Protein AF-A0A7X4BE41-F1 (afdb_monomer)

Radius of gyration: 25.2 Å; Cα contacts (8 Å, |Δi|>4): 105; chains: 1; bounding box: 53×43×64 Å

Mean predicted aligned error: 10.7 Å

Secondary structure (DSSP, 8-state):
-------------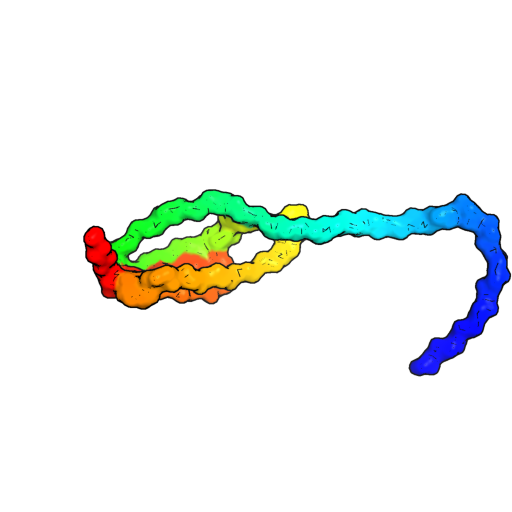-------PPPPPPPEE-PPPPP---TT-EEEEEGGGTEE-TT-PPP------S-TTTEEEEEETTEEEEEE-SPPP-

Foldseek 3Di:
DDDDDDDDDDPDPDPPPDPCPDPFDDKDFADDDDDDDDAFDKDKDQQPVGIDGPVRDQDDDDDDDPCCQQKDWDDDRRMIMIHGHDDDDD

Structure (mmCIF, N/CA/C/O backbone):
data_AF-A0A7X4BE41-F1
#
_entry.id   AF-A0A7X4BE41-F1
#
loop_
_atom_site.group_PDB
_atom_site.id
_atom_site.type_symbol
_atom_site.label_atom_id
_atom_site.label_alt_id
_atom_site.label_comp_id
_atom_site.label_asym_id
_atom_site.label_entity_id
_atom_site.label_seq_id
_atom_site.pdbx_PDB_ins_code
_atom_site.Cartn_x
_atom_site.Cartn_y
_atom_site.Cartn_z
_atom_site.occupancy
_atom_site.B_iso_or_equiv
_atom_site.auth_seq_id
_atom_site.auth_comp_id
_atom_site.auth_asym_id
_atom_site.auth_atom_id
_atom_site.pdbx_PDB_model_num
ATOM 1 N N . MET A 1 1 ? 8.986 -31.929 -33.478 1.00 55.19 1 MET A N 1
ATOM 2 C CA . MET A 1 1 ? 10.335 -32.538 -33.445 1.00 55.19 1 MET A CA 1
ATOM 3 C C . MET A 1 1 ? 10.990 -32.331 -34.803 1.00 55.19 1 MET A C 1
ATOM 5 O O . MET A 1 1 ? 10.615 -33.015 -35.743 1.00 55.19 1 MET A O 1
ATOM 9 N N . ILE A 1 2 ? 11.907 -31.370 -34.941 1.00 53.41 2 ILE A N 1
ATOM 10 C CA . ILE A 1 2 ? 12.697 -31.192 -36.169 1.00 53.41 2 ILE A CA 1
ATOM 11 C C . ILE A 1 2 ? 14.167 -31.177 -35.767 1.00 53.41 2 ILE A C 1
ATOM 13 O O . ILE A 1 2 ? 14.623 -30.299 -35.042 1.00 53.41 2 ILE A O 1
ATOM 17 N N . ARG A 1 3 ? 14.874 -32.211 -36.220 1.00 57.22 3 ARG A N 1
ATOM 18 C CA . ARG A 1 3 ? 16.328 -32.332 -36.194 1.00 57.22 3 ARG A CA 1
ATOM 19 C C . ARG A 1 3 ? 16.886 -31.578 -37.400 1.00 57.22 3 ARG A C 1
ATOM 21 O O . ARG A 1 3 ? 16.465 -31.855 -38.521 1.00 57.22 3 ARG A O 1
ATOM 28 N N . ARG A 1 4 ? 17.859 -30.690 -37.195 1.00 55.00 4 ARG A N 1
ATOM 29 C CA . ARG A 1 4 ? 18.785 -30.245 -38.247 1.00 55.00 4 ARG A CA 1
ATOM 30 C C . ARG A 1 4 ? 20.210 -30.306 -37.702 1.00 55.00 4 ARG A C 1
ATOM 32 O O . ARG A 1 4 ? 20.461 -29.873 -36.584 1.00 55.00 4 ARG A O 1
ATOM 39 N N . VAL A 1 5 ? 21.081 -30.950 -38.474 1.00 45.44 5 VAL A N 1
ATOM 40 C CA . VAL A 1 5 ? 22.488 -31.237 -38.168 1.00 45.44 5 VAL A CA 1
ATOM 41 C C . VAL A 1 5 ? 23.379 -30.090 -38.661 1.00 45.44 5 VAL A C 1
ATOM 43 O O . VAL A 1 5 ? 23.047 -29.397 -39.618 1.00 45.44 5 VAL A O 1
ATOM 46 N N . MET A 1 6 ? 24.481 -29.929 -37.931 1.00 45.62 6 MET A N 1
ATOM 47 C CA . MET A 1 6 ? 25.549 -28.926 -37.921 1.00 45.62 6 MET A CA 1
ATOM 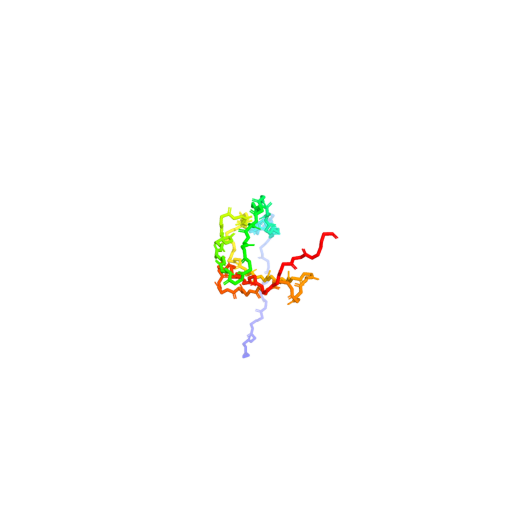48 C C . MET A 1 6 ? 26.189 -28.585 -39.280 1.00 45.62 6 MET A C 1
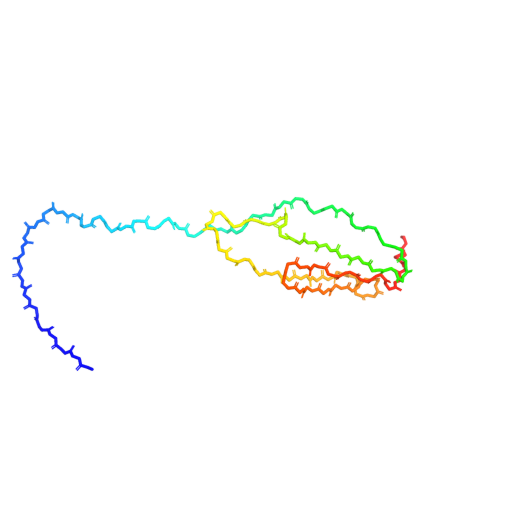ATOM 50 O O . MET A 1 6 ? 26.520 -29.484 -40.050 1.00 45.62 6 MET A O 1
ATOM 54 N N . LEU A 1 7 ? 26.482 -27.296 -39.501 1.00 39.03 7 LEU A N 1
ATOM 55 C CA . LEU A 1 7 ? 27.537 -26.842 -40.412 1.00 39.03 7 LEU A CA 1
ATOM 56 C C . LEU A 1 7 ? 28.580 -26.064 -39.597 1.00 39.03 7 LEU A C 1
ATOM 58 O O . LEU A 1 7 ? 28.238 -25.139 -38.862 1.00 39.03 7 LEU A O 1
ATOM 62 N N . LEU A 1 8 ? 29.835 -26.496 -39.703 1.00 44.09 8 LEU A N 1
ATOM 63 C CA . LEU A 1 8 ? 31.009 -25.940 -39.034 1.00 44.09 8 LEU A CA 1
ATOM 64 C C . LEU A 1 8 ? 31.716 -24.927 -39.953 1.00 44.09 8 LEU A C 1
ATOM 66 O O . LEU A 1 8 ? 31.865 -25.192 -41.143 1.00 44.09 8 LEU A O 1
ATOM 70 N N . ALA A 1 9 ? 32.234 -23.864 -39.324 1.00 41.78 9 ALA A N 1
ATOM 71 C CA . ALA A 1 9 ? 33.279 -22.923 -39.756 1.00 41.78 9 ALA A CA 1
ATOM 72 C C . ALA A 1 9 ? 32.868 -21.632 -40.497 1.00 41.78 9 ALA A C 1
ATOM 74 O O . ALA A 1 9 ? 32.826 -21.585 -41.721 1.00 41.78 9 ALA A O 1
ATOM 75 N N . VAL A 1 10 ? 32.790 -20.534 -39.733 1.00 45.06 10 VAL A N 1
ATOM 76 C CA . VAL A 1 10 ? 33.488 -19.276 -40.060 1.00 45.06 10 VAL A CA 1
ATOM 77 C C . VAL A 1 10 ? 34.121 -18.756 -38.765 1.00 45.06 10 VAL A C 1
ATOM 79 O O . VAL A 1 10 ? 33.420 -18.473 -37.799 1.00 45.06 10 VAL A O 1
ATOM 82 N N . LEU A 1 11 ? 35.452 -18.667 -38.720 1.00 49.78 11 LEU A N 1
ATOM 83 C CA . LEU A 1 11 ? 36.178 -17.985 -37.650 1.00 49.78 11 LEU A CA 1
ATOM 84 C C . LEU A 1 11 ? 36.072 -16.474 -37.904 1.00 49.78 11 LEU A C 1
ATOM 86 O O . LEU A 1 11 ? 36.917 -15.893 -38.579 1.00 49.78 11 LEU A O 1
ATOM 90 N N . LEU A 1 12 ? 35.013 -15.851 -37.396 1.00 49.12 12 LEU A N 1
ATOM 91 C CA . LEU A 1 12 ? 34.949 -14.408 -37.195 1.00 49.12 12 LEU A CA 1
ATOM 92 C C . LEU A 1 12 ? 35.170 -14.167 -35.703 1.00 49.12 12 LEU A C 1
ATOM 94 O O . LEU A 1 12 ? 34.348 -14.545 -34.874 1.00 49.12 12 LEU A O 1
ATOM 98 N N . LEU A 1 13 ? 36.302 -13.548 -35.365 1.00 56.19 13 LEU A N 1
ATOM 99 C CA . LEU A 1 13 ? 36.479 -12.823 -34.108 1.00 56.19 13 LEU A CA 1
ATOM 100 C C . LEU A 1 13 ? 35.509 -11.635 -34.113 1.00 56.19 13 LEU A C 1
ATOM 102 O O . LEU A 1 13 ? 35.879 -10.499 -34.383 1.00 56.19 13 LEU A O 1
ATOM 106 N N . GLY A 1 14 ? 34.246 -11.933 -33.867 1.00 54.12 14 GLY A N 1
ATOM 107 C CA . GLY A 1 14 ? 33.229 -10.996 -33.453 1.00 54.12 14 GLY A CA 1
ATOM 108 C C . GLY A 1 14 ? 32.482 -11.732 -32.367 1.00 54.12 14 GLY A C 1
ATOM 109 O O . GLY A 1 14 ? 31.722 -12.646 -32.666 1.00 54.12 14 GLY A O 1
ATOM 110 N N . CYS A 1 15 ? 32.763 -11.403 -31.106 1.00 51.47 15 CYS A N 1
ATOM 111 C CA . CYS A 1 15 ? 31.804 -11.683 -30.051 1.00 51.47 15 CYS A CA 1
ATOM 112 C C . CYS A 1 15 ? 30.518 -11.024 -30.547 1.00 51.47 15 CYS A C 1
ATOM 114 O O . CYS A 1 15 ? 30.504 -9.810 -30.745 1.00 51.47 15 CYS A O 1
ATOM 116 N N . GLU A 1 16 ? 29.522 -11.816 -30.925 1.00 54.66 16 GLU A N 1
ATOM 117 C CA . GLU A 1 16 ? 28.213 -11.282 -31.260 1.00 54.66 16 GLU A CA 1
ATOM 118 C C . GLU A 1 16 ? 27.796 -10.4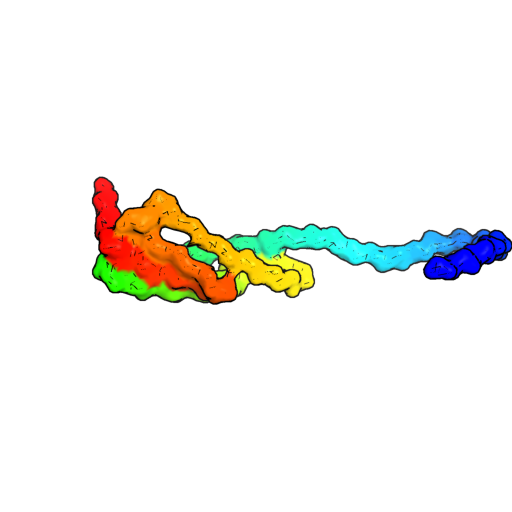94 -30.019 1.00 54.66 16 GLU A C 1
ATOM 120 O O . GLU A 1 16 ? 27.675 -11.076 -28.940 1.00 54.66 16 GLU A O 1
ATOM 125 N N . ASP A 1 17 ? 27.737 -9.166 -30.143 1.00 58.12 17 ASP A N 1
ATOM 126 C CA . ASP A 1 17 ? 27.356 -8.257 -29.068 1.00 58.12 17 ASP A CA 1
ATOM 127 C C . ASP A 1 17 ? 25.894 -8.576 -28.752 1.00 58.12 17 ASP A C 1
ATOM 129 O O . ASP A 1 17 ? 24.958 -8.065 -29.370 1.00 58.12 17 ASP A O 1
ATOM 133 N N . ALA A 1 18 ? 25.698 -9.577 -27.892 1.00 65.44 18 ALA A N 1
ATOM 134 C CA . ALA A 1 18 ? 24.391 -9.952 -27.409 1.00 65.44 18 ALA A CA 1
ATOM 135 C C . ALA A 1 18 ? 23.824 -8.691 -26.754 1.00 65.44 18 ALA A C 1
ATOM 137 O O . ALA A 1 18 ? 24.523 -8.109 -25.921 1.00 65.44 18 ALA A O 1
ATOM 138 N N . PRO A 1 19 ? 22.606 -8.241 -27.111 1.00 65.06 19 PRO A N 1
ATOM 139 C CA . PRO A 1 19 ? 22.039 -7.049 -26.506 1.00 65.06 19 PRO A CA 1
ATOM 140 C C . PRO A 1 19 ? 22.028 -7.260 -24.994 1.00 65.06 19 PRO A C 1
ATOM 142 O O . PRO A 1 19 ? 21.308 -8.121 -24.483 1.00 65.06 19 PRO A O 1
ATOM 145 N N . THR A 1 20 ? 22.873 -6.519 -24.277 1.00 74.56 20 THR A N 1
ATOM 146 C CA . THR A 1 20 ? 22.922 -6.581 -22.821 1.00 74.56 20 THR A CA 1
ATOM 147 C C . THR A 1 20 ? 21.688 -5.856 -22.318 1.00 74.56 20 THR A C 1
ATOM 149 O O . THR A 1 20 ? 21.718 -4.650 -22.070 1.00 74.56 20 THR A O 1
ATOM 152 N N . VAL A 1 21 ? 20.566 -6.570 -22.238 1.00 76.31 21 VAL A N 1
ATOM 153 C CA . VAL A 1 21 ? 19.393 -6.051 -21.543 1.00 76.31 21 VAL A CA 1
ATOM 154 C C . VAL A 1 21 ? 19.854 -5.752 -20.114 1.00 76.31 21 VAL A C 1
ATOM 156 O O . VAL A 1 21 ? 20.446 -6.636 -19.483 1.00 76.31 21 VAL A O 1
ATOM 159 N N . PRO A 1 22 ? 19.688 -4.511 -19.623 1.00 83.50 22 PRO A N 1
ATOM 160 C CA . PRO A 1 22 ? 20.089 -4.179 -18.267 1.00 83.50 22 PRO A CA 1
ATOM 161 C C . PRO A 1 22 ? 19.384 -5.116 -17.273 1.00 83.50 22 PRO A C 1
ATOM 163 O O . PRO A 1 22 ? 18.265 -5.562 -17.537 1.00 83.50 22 PRO A O 1
ATOM 166 N N . PRO A 1 23 ? 20.028 -5.457 -16.143 1.00 91.25 23 PRO A N 1
ATOM 167 C CA . PRO A 1 23 ? 19.387 -6.285 -15.130 1.00 91.25 23 PRO A CA 1
ATOM 168 C C . PRO A 1 23 ? 18.131 -5.582 -14.605 1.00 91.25 23 PRO A C 1
ATOM 170 O O . PRO A 1 23 ? 18.172 -4.379 -14.349 1.00 91.25 23 PRO A O 1
ATOM 173 N N . ASN A 1 24 ? 17.051 -6.345 -14.413 1.00 92.62 24 ASN A N 1
ATO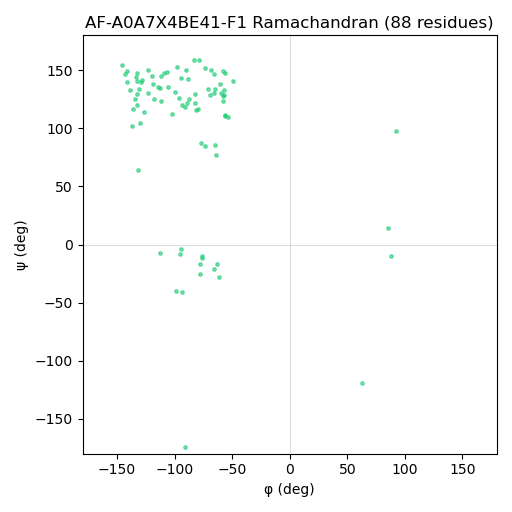M 174 C CA . ASN A 1 24 ? 15.803 -5.821 -13.864 1.00 92.62 24 ASN A CA 1
ATOM 175 C C . ASN A 1 24 ? 16.037 -5.182 -12.492 1.00 92.62 24 ASN A C 1
ATOM 177 O O . ASN A 1 24 ? 16.692 -5.778 -11.626 1.00 92.62 24 ASN A O 1
ATOM 181 N N . ARG A 1 25 ? 15.501 -3.984 -12.282 1.00 95.69 25 ARG A N 1
ATOM 182 C CA . ARG A 1 25 ? 15.631 -3.239 -11.032 1.00 95.69 25 ARG A CA 1
ATOM 183 C C . ARG A 1 25 ? 14.380 -3.445 -10.191 1.00 95.69 25 ARG A C 1
ATOM 185 O O . ARG A 1 25 ? 13.304 -3.751 -10.682 1.00 95.69 25 ARG A O 1
ATOM 192 N N . ALA A 1 26 ? 14.544 -3.331 -8.878 1.00 95.69 26 ALA A N 1
ATOM 193 C CA . ALA A 1 26 ? 13.405 -3.392 -7.977 1.00 95.69 26 ALA A CA 1
ATOM 194 C C . ALA A 1 26 ? 12.588 -2.088 -8.056 1.00 95.69 26 ALA A C 1
ATOM 196 O O . ALA A 1 26 ? 13.178 -1.016 -8.257 1.00 95.69 26 ALA A O 1
ATOM 197 N N . PRO A 1 27 ? 11.273 -2.147 -7.788 1.00 97.56 27 PRO A N 1
ATOM 198 C CA . PRO A 1 27 ? 10.467 -0.957 -7.583 1.00 97.56 27 PRO A CA 1
ATOM 199 C C . PRO A 1 27 ? 11.006 -0.107 -6.433 1.00 97.56 27 PRO A C 1
ATOM 201 O O . PRO A 1 27 ? 11.545 -0.612 -5.444 1.00 97.56 27 PRO A O 1
ATOM 204 N N . THR A 1 28 ? 10.800 1.199 -6.535 1.00 97.50 28 THR A N 1
ATOM 205 C CA . THR A 1 28 ? 11.130 2.166 -5.487 1.00 97.50 28 THR A CA 1
ATOM 206 C C . THR A 1 28 ? 9.859 2.720 -4.856 1.00 97.50 28 THR A C 1
ATOM 208 O O . THR A 1 28 ? 8.832 2.838 -5.523 1.00 97.50 28 THR A O 1
ATOM 211 N N . ALA A 1 29 ? 9.927 3.044 -3.563 1.00 97.19 29 ALA A N 1
ATOM 212 C CA . ALA A 1 29 ? 8.822 3.617 -2.802 1.00 97.19 29 ALA A CA 1
ATOM 213 C C . ALA A 1 29 ? 9.163 5.045 -2.357 1.00 97.19 29 ALA A C 1
ATOM 215 O O . ALA A 1 29 ? 10.262 5.311 -1.868 1.00 97.19 29 ALA A O 1
ATOM 216 N N . GLY A 1 30 ? 8.206 5.951 -2.518 1.00 95.88 30 GLY A N 1
ATOM 217 C CA . GLY A 1 30 ? 8.204 7.293 -1.958 1.00 95.88 30 GLY A CA 1
ATOM 218 C C . GLY A 1 30 ? 7.526 7.343 -0.589 1.00 95.88 30 GLY A C 1
ATOM 219 O O . GLY A 1 30 ? 7.129 6.331 -0.011 1.00 95.88 30 GLY A O 1
ATOM 220 N N . GLN A 1 31 ? 7.382 8.555 -0.057 1.00 96.81 31 GLN A N 1
ATOM 221 C CA . GLN A 1 31 ? 6.742 8.769 1.235 1.00 96.81 31 GLN A CA 1
ATOM 222 C C . GLN A 1 31 ? 5.217 8.783 1.086 1.00 96.81 31 GLN A C 1
ATOM 224 O O . GLN A 1 31 ? 4.668 9.637 0.393 1.00 96.81 31 GLN A O 1
ATOM 229 N N . ILE A 1 32 ? 4.536 7.881 1.790 1.00 95.69 32 ILE A N 1
ATOM 230 C CA . ILE A 1 32 ? 3.075 7.878 1.893 1.00 95.69 32 ILE A CA 1
ATOM 231 C C . ILE A 1 32 ? 2.667 8.785 3.069 1.00 95.69 32 ILE A C 1
ATOM 233 O O . ILE A 1 32 ? 3.167 8.587 4.181 1.00 95.69 32 ILE A O 1
ATOM 237 N N . PRO A 1 33 ? 1.794 9.790 2.870 1.00 92.88 33 PRO A N 1
ATOM 238 C CA . PRO A 1 33 ? 1.357 10.672 3.946 1.00 92.88 33 PRO A CA 1
ATOM 239 C C . PRO A 1 33 ? 0.489 9.929 4.965 1.00 92.88 33 PRO A C 1
ATOM 241 O O . PRO A 1 33 ? -0.255 9.007 4.621 1.00 92.88 33 PRO A O 1
ATOM 244 N N . VAL A 1 34 ? 0.547 10.376 6.222 1.00 93.69 34 VAL A N 1
ATOM 245 C CA . VAL A 1 34 ? -0.310 9.854 7.293 1.00 93.69 34 VAL A CA 1
ATOM 246 C C . VAL A 1 34 ? -1.774 10.083 6.933 1.00 93.69 34 VAL A C 1
ATOM 248 O O . VAL A 1 34 ? -2.166 11.191 6.572 1.00 93.69 34 VAL A O 1
ATOM 251 N N . GLN A 1 35 ? -2.569 9.023 7.047 1.00 92.50 35 GLN A N 1
ATOM 252 C CA . GLN A 1 35 ? -4.014 9.079 6.882 1.00 92.50 35 GLN A CA 1
ATOM 253 C C . GLN A 1 35 ? -4.658 9.202 8.261 1.00 92.50 35 GLN A C 1
ATOM 255 O O . GLN A 1 35 ? -4.404 8.376 9.139 1.00 92.50 35 GLN A O 1
ATOM 260 N N . THR A 1 36 ? -5.500 10.215 8.438 1.00 92.44 36 THR A N 1
ATOM 261 C CA . THR A 1 36 ? -6.305 10.395 9.648 1.00 92.44 36 THR A CA 1
ATOM 262 C C . THR A 1 36 ? -7.761 10.183 9.276 1.00 92.44 36 THR A C 1
ATOM 264 O O . THR A 1 36 ? -8.270 10.859 8.388 1.00 92.44 36 THR A O 1
ATOM 267 N N . LEU A 1 37 ? -8.412 9.242 9.953 1.00 93.75 37 LEU A N 1
ATOM 268 C CA . LEU A 1 37 ? -9.827 8.930 9.786 1.00 93.75 37 LEU A CA 1
ATOM 269 C C . LEU A 1 37 ? -10.493 8.937 11.157 1.00 93.75 37 LEU A C 1
ATOM 271 O O . LEU A 1 37 ? -9.914 8.457 12.136 1.00 93.75 37 LEU A O 1
ATOM 275 N N . HIS A 1 38 ? -11.714 9.448 11.229 1.00 94.19 38 HIS A N 1
ATOM 276 C CA . HIS A 1 38 ? -12.568 9.276 12.393 1.00 94.19 38 HIS A CA 1
ATOM 277 C C . HIS A 1 38 ? -13.297 7.932 12.341 1.00 94.19 38 HIS A C 1
ATOM 279 O O . HIS A 1 38 ? -13.457 7.313 11.290 1.00 94.19 38 HIS A O 1
ATOM 285 N N . VAL A 1 39 ? -13.756 7.461 13.500 1.00 94.56 39 VAL A N 1
ATOM 286 C CA . VAL A 1 39 ? -14.496 6.198 13.602 1.00 94.56 39 VAL A CA 1
ATOM 287 C C . VAL A 1 39 ? -15.728 6.225 12.701 1.00 94.56 39 VAL A C 1
ATOM 289 O O . VAL A 1 39 ? -16.535 7.149 12.769 1.00 94.56 39 VAL A O 1
ATOM 292 N N . GLY A 1 40 ? -15.880 5.189 11.876 1.00 94.38 40 GLY A N 1
ATOM 293 C CA . GLY A 1 40 ? -16.955 5.071 10.894 1.00 94.38 40 GLY A CA 1
ATOM 294 C C . GLY A 1 40 ? -16.642 5.699 9.534 1.00 94.38 40 GLY A C 1
ATOM 295 O O . GLY A 1 40 ? -17.384 5.453 8.582 1.00 94.38 40 GLY A O 1
ATOM 296 N N . GLU A 1 41 ? -15.552 6.460 9.402 1.00 96.38 41 GLU A N 1
ATOM 297 C CA . GLU A 1 41 ? -15.125 7.020 8.120 1.00 96.38 41 GLU A CA 1
ATOM 298 C C . GLU A 1 41 ? -14.398 5.991 7.247 1.00 96.38 41 GLU A C 1
ATOM 300 O O . GLU A 1 41 ? -13.844 4.982 7.707 1.00 96.38 41 GLU A O 1
ATOM 305 N N . ARG A 1 42 ? -14.393 6.286 5.945 1.00 96.31 42 ARG A N 1
ATOM 306 C CA . ARG A 1 42 ? -13.614 5.572 4.938 1.00 96.31 42 ARG A CA 1
ATOM 307 C C . ARG A 1 42 ? -12.648 6.531 4.266 1.00 96.31 42 ARG A C 1
ATOM 309 O O . ARG A 1 42 ? -12.987 7.690 4.045 1.00 96.31 42 ARG A O 1
ATOM 316 N N . GLY A 1 43 ? -11.474 6.022 3.928 1.00 95.81 43 GLY A N 1
ATOM 317 C CA . GLY A 1 43 ? -10.462 6.731 3.157 1.00 95.81 43 GLY A CA 1
ATOM 318 C C . GLY A 1 43 ? -10.101 5.941 1.909 1.00 95.81 43 GLY A C 1
ATOM 319 O O . GLY A 1 43 ? -10.144 4.714 1.926 1.00 95.81 43 GLY A O 1
ATOM 320 N N . SER A 1 44 ? -9.720 6.649 0.853 1.00 97.00 44 SER A N 1
ATOM 321 C CA . SER A 1 44 ? -9.207 6.055 -0.378 1.00 97.00 44 SER A CA 1
ATOM 322 C C . SER A 1 44 ? -7.914 6.767 -0.756 1.00 97.00 44 SER A C 1
ATOM 324 O O . SER A 1 44 ? -7.838 7.997 -0.681 1.00 97.00 44 SER A O 1
ATOM 326 N N . LEU A 1 45 ? -6.889 5.997 -1.111 1.00 97.00 45 LEU A N 1
ATOM 327 C CA . LEU A 1 45 ? -5.576 6.503 -1.486 1.00 97.00 45 LEU A CA 1
ATOM 328 C C . LEU A 1 45 ? -5.085 5.803 -2.752 1.00 97.00 45 LEU A C 1
ATOM 330 O O . LEU A 1 45 ? -4.977 4.580 -2.788 1.00 97.00 45 LEU A O 1
ATOM 334 N N . ASP A 1 46 ? -4.731 6.583 -3.771 1.00 97.00 46 ASP A N 1
ATOM 335 C CA . ASP A 1 46 ? -4.074 6.062 -4.969 1.00 97.00 46 ASP A CA 1
ATOM 336 C C . ASP A 1 46 ? -2.577 5.838 -4.705 1.00 97.00 46 ASP A C 1
ATOM 338 O O . ASP A 1 46 ? -1.828 6.778 -4.434 1.00 97.00 46 ASP A O 1
ATOM 342 N N . LEU A 1 47 ? -2.141 4.579 -4.775 1.00 97.38 47 LEU A N 1
ATOM 343 C CA . LEU A 1 47 ? -0.763 4.157 -4.541 1.00 97.38 47 LEU A CA 1
ATOM 344 C C . LEU A 1 47 ? 0.161 4.431 -5.734 1.00 97.38 47 LEU A C 1
ATOM 346 O O . LEU A 1 47 ? 1.380 4.437 -5.561 1.00 97.38 47 LEU A O 1
ATOM 350 N N . SER A 1 48 ? -0.377 4.675 -6.932 1.00 95.75 48 SER A N 1
ATOM 351 C CA . SER A 1 48 ? 0.426 4.841 -8.152 1.00 95.75 48 SER A CA 1
ATOM 352 C C . SER A 1 48 ? 1.389 6.031 -8.079 1.00 95.75 48 SER A C 1
ATOM 354 O O . SER A 1 48 ? 2.470 5.987 -8.659 1.00 95.75 48 SER A O 1
ATOM 356 N N . GLY A 1 49 ? 1.050 7.061 -7.297 1.00 94.81 49 GLY A N 1
ATOM 357 C CA . GLY A 1 49 ? 1.913 8.221 -7.064 1.00 94.81 49 GLY A CA 1
ATOM 358 C C . GLY A 1 49 ? 3.071 7.978 -6.090 1.00 94.81 49 GLY A C 1
ATOM 359 O O . GLY A 1 49 ? 3.946 8.833 -5.965 1.00 94.81 49 GLY A O 1
ATOM 360 N N . PHE A 1 50 ? 3.089 6.840 -5.390 1.00 97.50 50 PHE A N 1
ATOM 361 C CA . PHE A 1 50 ? 4.059 6.551 -4.329 1.00 97.50 50 PHE A CA 1
ATOM 362 C C . PHE A 1 50 ? 5.028 5.428 -4.671 1.00 97.50 50 PHE A C 1
ATOM 364 O O . PHE A 1 50 ? 5.966 5.202 -3.913 1.00 97.50 50 PHE A O 1
ATOM 371 N N . PHE A 1 51 ? 4.831 4.722 -5.780 1.00 97.62 51 PHE A N 1
ATOM 372 C CA . PHE A 1 51 ? 5.719 3.646 -6.197 1.00 97.62 51 PHE A CA 1
ATOM 373 C C . PHE A 1 51 ? 6.068 3.805 -7.668 1.00 97.62 51 PHE A C 1
ATOM 375 O O . PHE A 1 51 ? 5.211 4.154 -8.474 1.00 97.62 51 PHE A O 1
ATOM 382 N N . ALA A 1 52 ? 7.320 3.531 -8.015 1.00 97.06 52 ALA A N 1
ATOM 383 C CA . ALA A 1 52 ? 7.793 3.606 -9.388 1.00 97.06 52 ALA A CA 1
ATOM 384 C C . ALA A 1 52 ? 8.705 2.426 -9.698 1.00 97.06 52 ALA A C 1
ATOM 386 O O . ALA A 1 52 ? 9.625 2.134 -8.927 1.00 97.06 52 ALA A O 1
ATOM 387 N N . ASP A 1 53 ? 8.465 1.792 -10.841 1.00 97.19 53 ASP A N 1
ATOM 388 C CA . ASP A 1 53 ? 9.385 0.824 -11.415 1.00 97.19 53 ASP A CA 1
ATOM 389 C C . ASP A 1 53 ? 10.320 1.524 -12.419 1.00 97.19 53 ASP A C 1
ATOM 391 O O . ASP A 1 53 ? 9.834 2.137 -13.375 1.00 97.19 53 ASP A O 1
ATOM 395 N N . PRO A 1 54 ? 11.650 1.495 -12.217 1.00 96.25 54 PRO A N 1
ATOM 396 C CA . PRO A 1 54 ? 12.590 2.160 -13.116 1.00 96.25 54 PRO A CA 1
ATOM 397 C C . PRO A 1 54 ? 12.647 1.579 -14.534 1.00 96.25 54 PRO A C 1
ATOM 399 O O . PRO A 1 54 ? 13.153 2.259 -15.432 1.00 96.25 54 PRO A O 1
ATOM 402 N N . ASP A 1 55 ? 12.213 0.334 -14.719 1.00 96.12 55 ASP A N 1
ATOM 403 C CA . ASP A 1 55 ? 12.189 -0.380 -15.997 1.00 96.12 55 ASP A CA 1
ATOM 404 C C . ASP A 1 55 ? 10.813 -0.281 -16.685 1.00 96.12 55 ASP A C 1
ATOM 406 O O . ASP A 1 55 ? 10.683 -0.588 -17.870 1.00 96.12 55 ASP A O 1
ATOM 410 N N . GLY A 1 56 ? 9.817 0.274 -15.985 1.00 94.06 56 GLY A N 1
ATOM 411 C CA . GLY A 1 56 ? 8.464 0.495 -16.494 1.00 94.06 56 GLY A CA 1
ATOM 412 C C . GLY A 1 56 ? 7.551 -0.719 -16.338 1.00 94.06 56 GLY A C 1
ATOM 413 O O . GLY A 1 56 ? 6.482 -0.754 -16.953 1.00 94.06 56 GLY A O 1
ATOM 414 N N . ASP A 1 57 ? 7.954 -1.696 -15.522 1.00 96.12 57 ASP A N 1
ATOM 415 C CA . ASP A 1 57 ? 7.145 -2.874 -15.243 1.00 96.12 57 ASP A CA 1
ATOM 416 C C . ASP A 1 57 ? 5.867 -2.509 -14.474 1.00 96.12 57 ASP A C 1
ATOM 418 O O . ASP A 1 57 ? 5.819 -1.596 -13.642 1.00 96.12 57 ASP A O 1
ATOM 422 N N . ALA A 1 58 ? 4.792 -3.250 -14.749 1.00 95.62 58 ALA A N 1
ATOM 423 C CA . ALA A 1 58 ? 3.526 -3.058 -14.059 1.00 95.62 58 ALA A CA 1
ATOM 424 C C . ALA A 1 58 ? 3.635 -3.497 -12.591 1.00 95.62 58 ALA A C 1
ATOM 426 O O . ALA A 1 58 ? 4.021 -4.626 -12.284 1.00 95.62 58 ALA A O 1
ATOM 427 N N . LEU A 1 59 ? 3.222 -2.619 -11.677 1.00 97.12 59 LEU A N 1
ATOM 428 C CA . LEU A 1 59 ? 3.253 -2.884 -10.243 1.00 97.12 59 LEU A CA 1
ATOM 429 C C . LEU A 1 59 ? 1.973 -3.574 -9.758 1.00 97.12 59 LEU A C 1
ATOM 431 O O . LEU A 1 59 ? 0.865 -3.258 -10.189 1.00 97.12 59 LEU A O 1
ATOM 435 N N . THR A 1 60 ? 2.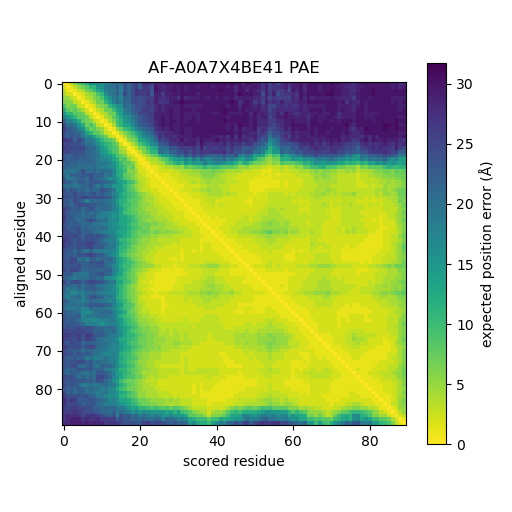134 -4.500 -8.813 1.00 97.38 60 THR A N 1
ATOM 436 C CA . THR A 1 60 ? 1.033 -5.121 -8.064 1.00 97.38 60 THR A CA 1
ATOM 437 C C . THR A 1 60 ? 1.112 -4.687 -6.607 1.00 97.38 60 THR A C 1
ATOM 439 O O . THR A 1 60 ? 2.185 -4.721 -6.007 1.00 97.38 60 THR A O 1
ATOM 442 N N . TYR A 1 61 ? -0.027 -4.310 -6.029 1.00 97.00 61 TYR A N 1
ATOM 443 C CA . TYR A 1 61 ? -0.104 -3.754 -4.682 1.00 97.00 61 TYR A CA 1
ATOM 444 C C . TYR A 1 61 ? -0.808 -4.711 -3.718 1.00 97.00 61 TYR A C 1
ATOM 446 O O . TYR A 1 61 ? -1.768 -5.394 -4.074 1.00 97.00 61 TYR A O 1
ATOM 454 N N . ALA A 1 62 ? -0.346 -4.725 -2.471 1.00 96.81 62 ALA A N 1
ATOM 455 C CA . ALA A 1 62 ? -0.985 -5.416 -1.361 1.00 96.81 62 ALA A CA 1
ATOM 456 C C . ALA A 1 62 ? -0.817 -4.579 -0.090 1.00 96.81 62 ALA A C 1
ATOM 458 O O . ALA A 1 62 ? 0.203 -3.914 0.089 1.00 96.81 62 ALA A O 1
ATOM 459 N N . ALA A 1 63 ? -1.808 -4.626 0.797 1.00 96.00 63 ALA A N 1
ATOM 460 C CA . ALA A 1 63 ? -1.767 -3.930 2.074 1.00 96.00 63 ALA A CA 1
ATOM 461 C C . ALA A 1 63 ? -2.223 -4.855 3.199 1.00 96.00 63 ALA A C 1
ATOM 463 O O . ALA A 1 63 ? -3.129 -5.671 3.031 1.00 96.00 63 ALA A O 1
ATOM 464 N N . VAL A 1 64 ? -1.597 -4.695 4.360 1.00 95.31 64 VAL A N 1
ATOM 465 C CA . VAL A 1 64 ? -1.968 -5.370 5.602 1.00 95.31 64 VAL A CA 1
ATOM 466 C C . VAL A 1 64 ? -2.019 -4.343 6.722 1.00 95.31 64 VAL A C 1
ATOM 468 O O . VAL A 1 64 ? -1.270 -3.370 6.728 1.00 95.31 64 VAL A O 1
ATOM 471 N N . THR A 1 65 ? -2.913 -4.564 7.677 1.00 94.75 65 THR A N 1
ATOM 472 C CA . THR A 1 65 ? -3.031 -3.742 8.882 1.00 94.75 65 THR A CA 1
ATOM 473 C C . THR A 1 65 ? -2.476 -4.505 10.075 1.00 94.75 65 THR A C 1
ATOM 475 O O . THR A 1 65 ? -2.787 -5.679 10.271 1.00 94.75 65 THR A O 1
ATOM 478 N N . GLY A 1 66 ? -1.678 -3.829 10.902 1.00 94.25 66 GLY A N 1
ATOM 479 C CA . GLY A 1 66 ? -1.251 -4.365 12.198 1.00 94.25 66 GLY A CA 1
ATOM 480 C C . GLY A 1 66 ? -2.348 -4.306 13.268 1.00 94.25 66 GLY A C 1
ATOM 481 O O . GLY A 1 66 ? -2.206 -4.907 14.328 1.00 94.25 66 GLY A O 1
ATOM 482 N N . GLN A 1 67 ? -3.445 -3.589 13.007 1.00 93.31 67 GLN A N 1
ATOM 483 C CA . GLN A 1 67 ? -4.526 -3.332 13.959 1.00 93.31 67 GLN A CA 1
ATOM 484 C C . GLN A 1 67 ? -5.895 -3.623 13.315 1.00 93.31 67 GLN A C 1
ATOM 486 O O . GLN A 1 67 ? -6.721 -2.719 13.178 1.00 93.31 67 GLN A O 1
ATOM 491 N N . PRO A 1 68 ? -6.186 -4.883 12.936 1.00 92.94 68 PRO A N 1
ATOM 492 C CA . PRO A 1 68 ? -7.401 -5.241 12.192 1.00 92.94 68 PRO A CA 1
ATOM 493 C C . PRO A 1 68 ? -8.710 -4.981 12.954 1.00 92.94 68 PRO A C 1
ATOM 495 O O . PRO A 1 68 ? -9.777 -4.952 12.351 1.00 92.94 68 PRO A O 1
ATOM 498 N N . ARG A 1 69 ? -8.647 -4.791 14.280 1.00 93.81 69 ARG A N 1
ATOM 499 C CA . ARG A 1 69 ? -9.806 -4.383 15.093 1.00 93.81 69 ARG A CA 1
ATOM 500 C C . ARG A 1 69 ? -10.113 -2.887 14.979 1.00 93.81 69 ARG A C 1
ATOM 502 O O . ARG A 1 69 ? -11.248 -2.503 15.226 1.00 93.81 69 ARG A O 1
ATOM 509 N N . LEU A 1 70 ? -9.117 -2.066 14.645 1.00 93.94 70 LEU A N 1
ATOM 510 C CA . LEU A 1 70 ? -9.236 -0.607 14.577 1.00 93.94 70 LEU A CA 1
ATOM 511 C C . LEU A 1 70 ? -9.453 -0.123 13.147 1.00 93.94 70 LEU A C 1
ATOM 513 O O . LEU A 1 70 ? -10.268 0.764 12.919 1.00 93.94 70 LEU A O 1
ATOM 517 N N . VAL A 1 71 ? -8.760 -0.723 12.181 1.00 95.94 71 VAL A N 1
ATOM 518 C CA . VAL A 1 71 ? -8.837 -0.342 10.769 1.00 95.94 71 VAL A CA 1
ATOM 519 C C . VAL A 1 71 ? -8.803 -1.581 9.891 1.00 95.94 71 VAL A C 1
ATOM 521 O O . VAL A 1 71 ? -8.039 -2.509 10.150 1.00 95.94 71 VAL A O 1
ATOM 524 N N . THR A 1 72 ? -9.609 -1.584 8.835 1.00 96.75 72 THR A N 1
ATOM 525 C CA . THR A 1 72 ? -9.513 -2.571 7.751 1.00 96.75 72 THR A CA 1
ATOM 526 C C . THR A 1 72 ? -8.914 -1.927 6.516 1.00 96.75 72 THR A C 1
ATOM 528 O O . THR A 1 72 ? -9.079 -0.727 6.293 1.00 96.75 72 THR A O 1
ATOM 531 N N . VAL A 1 73 ? -8.194 -2.735 5.741 1.00 97.62 73 VAL A N 1
ATOM 532 C CA . VAL A 1 73 ? -7.523 -2.309 4.514 1.00 97.62 73 VAL A CA 1
ATOM 533 C C . VAL A 1 73 ? -7.888 -3.264 3.387 1.00 97.62 73 VAL A C 1
ATOM 535 O O . VAL A 1 73 ? -7.970 -4.474 3.601 1.00 97.62 73 VAL A O 1
ATOM 538 N N . ALA A 1 74 ? -8.109 -2.725 2.197 1.00 97.62 74 ALA A N 1
ATOM 539 C CA . ALA A 1 74 ? -8.318 -3.492 0.978 1.00 97.62 74 ALA A CA 1
ATOM 540 C C . ALA A 1 74 ? -7.623 -2.792 -0.190 1.00 97.62 74 ALA A C 1
ATOM 542 O O . ALA A 1 74 ? -7.508 -1.572 -0.202 1.00 97.62 74 ALA A O 1
ATOM 543 N N . VAL A 1 75 ? -7.157 -3.563 -1.170 1.00 97.88 75 VAL A N 1
ATOM 544 C CA . VAL A 1 75 ? -6.494 -3.022 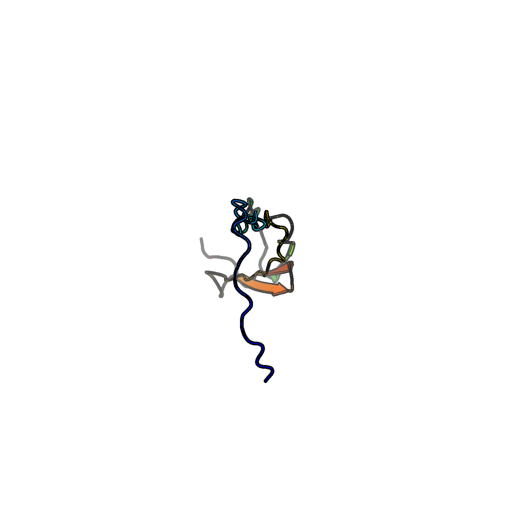-2.360 1.00 97.88 75 VAL A CA 1
ATOM 545 C C . VAL A 1 75 ? -7.234 -3.490 -3.604 1.00 97.88 75 VAL A C 1
ATOM 547 O O . VAL A 1 75 ? -7.510 -4.680 -3.750 1.00 97.88 75 VAL A O 1
ATOM 550 N N . SER A 1 76 ? -7.544 -2.552 -4.497 1.00 97.19 76 SER A N 1
ATOM 551 C CA . SER A 1 76 ? -8.130 -2.813 -5.811 1.00 97.19 76 SER A CA 1
AT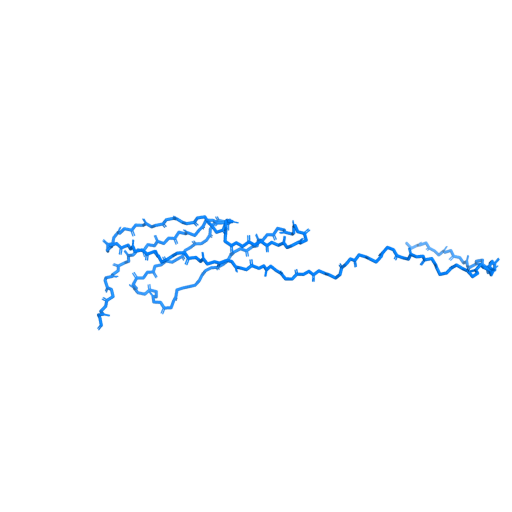OM 552 C C . SER A 1 76 ? -7.326 -2.075 -6.879 1.00 97.19 76 SER A C 1
ATOM 554 O O . SER A 1 76 ? -7.392 -0.850 -6.997 1.00 97.19 76 SER A O 1
ATOM 556 N N . GLY A 1 77 ? -6.513 -2.814 -7.639 1.00 96.19 77 GLY A N 1
ATOM 557 C CA . GLY A 1 77 ? -5.524 -2.211 -8.533 1.00 96.19 77 GLY A CA 1
ATOM 558 C C . GLY A 1 77 ? -4.493 -1.409 -7.736 1.00 96.19 77 GLY A C 1
ATOM 559 O O . GLY A 1 77 ? -3.807 -1.973 -6.888 1.00 96.19 77 GLY A O 1
ATOM 560 N N . ALA A 1 78 ? -4.410 -0.102 -7.994 1.00 96.94 78 ALA A N 1
ATOM 561 C CA . ALA A 1 78 ? -3.559 0.827 -7.245 1.00 96.94 78 ALA A CA 1
ATOM 562 C C . ALA A 1 78 ? -4.294 1.544 -6.100 1.00 96.94 78 ALA A C 1
ATOM 564 O O . ALA A 1 78 ? -3.672 2.297 -5.359 1.00 96.94 78 ALA A O 1
ATOM 565 N N . ILE A 1 79 ? -5.603 1.337 -5.935 1.00 98.00 79 ILE A N 1
ATOM 566 C CA . ILE A 1 79 ? -6.380 2.044 -4.917 1.00 98.00 79 ILE A CA 1
ATOM 567 C C . ILE A 1 79 ? -6.355 1.263 -3.603 1.00 98.00 79 ILE A C 1
ATOM 569 O O . ILE A 1 79 ? -6.787 0.109 -3.550 1.00 98.00 79 ILE A O 1
ATOM 573 N N . LEU A 1 80 ? -5.863 1.910 -2.547 1.00 97.88 80 LEU A N 1
ATOM 574 C CA . LEU A 1 80 ? -5.963 1.464 -1.164 1.00 97.88 80 LEU A CA 1
ATOM 575 C C . LEU A 1 80 ? -7.231 2.039 -0.532 1.00 97.88 80 LEU A C 1
ATOM 577 O O . LEU A 1 80 ? -7.361 3.249 -0.373 1.00 97.88 80 LEU A O 1
ATOM 581 N N . GLU A 1 81 ? -8.123 1.158 -0.109 1.00 97.94 81 GLU A N 1
ATOM 582 C CA . GLU A 1 81 ? -9.327 1.486 0.644 1.00 97.94 81 GLU A CA 1
ATOM 583 C C . GLU A 1 81 ? -9.097 1.217 2.133 1.00 97.94 81 GLU A C 1
ATOM 585 O O . GLU A 1 81 ? -8.634 0.143 2.529 1.00 97.94 81 GLU A O 1
ATOM 590 N N . LEU A 1 82 ? -9.442 2.198 2.961 1.00 97.06 82 LEU A N 1
ATOM 591 C CA . LEU A 1 82 ? -9.327 2.177 4.414 1.00 97.06 82 LEU A CA 1
ATOM 592 C C . LEU A 1 82 ? -10.716 2.333 5.030 1.00 97.06 82 LEU A C 1
ATOM 594 O O . LEU A 1 82 ? -11.490 3.192 4.609 1.00 97.06 82 LEU A O 1
ATOM 598 N N . ALA A 1 83 ? -11.019 1.570 6.076 1.00 96.56 83 ALA A N 1
ATOM 599 C CA . ALA A 1 83 ? -12.207 1.813 6.892 1.00 96.56 83 ALA A CA 1
ATOM 600 C C . ALA A 1 83 ? -11.860 1.775 8.379 1.00 96.56 83 ALA A C 1
ATOM 602 O O . ALA A 1 83 ? -11.384 0.753 8.886 1.00 96.56 83 ALA A O 1
ATOM 603 N N . ALA A 1 84 ? -12.116 2.892 9.062 1.00 96.19 84 ALA A N 1
ATOM 604 C CA . ALA A 1 84 ? -11.902 3.040 10.493 1.00 96.19 84 ALA A CA 1
ATOM 605 C C . ALA A 1 84 ? -13.086 2.439 11.257 1.00 96.19 84 ALA A C 1
ATOM 607 O O . ALA A 1 84 ? -14.223 2.899 11.153 1.00 96.19 84 ALA A O 1
ATOM 608 N N . LEU A 1 85 ? -12.812 1.387 12.021 1.00 94.56 85 LEU A N 1
ATOM 609 C CA . LEU A 1 85 ? -13.816 0.628 12.759 1.00 94.56 85 LEU A CA 1
ATOM 610 C C . LEU A 1 85 ? -13.970 1.118 14.195 1.00 94.56 85 LEU A C 1
ATOM 612 O O . LEU A 1 85 ? -15.088 1.187 14.697 1.00 94.56 85 LEU A O 1
ATOM 616 N N . LEU A 1 86 ? -12.856 1.433 14.857 1.00 92.44 86 LEU A N 1
ATOM 617 C CA . LEU A 1 86 ? -12.808 1.817 16.266 1.00 92.44 86 LEU A CA 1
ATOM 618 C C . LEU A 1 86 ? -11.713 2.860 16.489 1.00 92.44 86 LEU A C 1
ATOM 620 O O . LEU A 1 86 ? -10.727 2.906 15.753 1.00 92.44 86 LEU A O 1
ATOM 624 N N . GLN A 1 87 ? -11.877 3.678 17.529 1.00 88.06 87 GLN A N 1
ATOM 625 C CA . GLN A 1 87 ? -10.830 4.590 17.972 1.00 88.06 87 GLN A CA 1
ATOM 626 C C . GLN A 1 87 ? -9.713 3.768 18.621 1.00 88.06 87 GLN A C 1
ATOM 628 O O . GLN A 1 87 ? -9.989 2.862 19.406 1.00 88.06 87 GLN A O 1
ATOM 633 N N . GLY A 1 88 ? -8.459 4.060 18.274 1.00 75.38 88 GLY A N 1
ATOM 634 C CA . GLY A 1 88 ? -7.323 3.478 18.979 1.00 75.38 88 GLY A CA 1
ATOM 635 C C . GLY A 1 88 ? -7.280 3.983 20.417 1.00 75.38 88 GLY A C 1
ATOM 636 O O . GLY A 1 88 ? -7.384 5.186 20.649 1.00 75.38 88 GLY A O 1
ATOM 637 N N . GLU A 1 89 ? -7.144 3.064 21.370 1.00 70.50 89 GLU A N 1
ATOM 638 C CA . GLU A 1 89 ? -6.790 3.411 22.747 1.00 70.50 89 GLU A CA 1
ATOM 639 C C . GLU A 1 89 ? -5.370 4.008 22.737 1.00 70.50 89 GLU A C 1
ATOM 641 O O . GLU A 1 89 ? -4.494 3.489 22.036 1.00 70.50 89 GLU A O 1
ATOM 646 N N . ALA A 1 90 ? -5.183 5.127 23.442 1.00 59.38 90 ALA A N 1
ATOM 647 C CA . ALA A 1 90 ? -3.911 5.850 23.526 1.00 59.38 90 ALA A CA 1
ATOM 648 C C . ALA A 1 90 ? -2.856 5.103 24.356 1.00 59.38 90 ALA A C 1
ATOM 650 O O . ALA A 1 90 ? -3.242 4.398 25.317 1.00 59.38 90 ALA A O 1
#

Sequence (90 aa):
MIRRVMLLAVLLLGCEDAPTVPPNRAPTAGQIPVQTLHVGERGSLDLSGFFADPDGDALTYAAVTGQPRLVTVAVSGAILELAALLQGEA

Solvent-accessible surface area (backbone atoms only — not comparable to full-atom values): 6259 Å² total; per-residue (Å²): 141,84,90,83,84,90,86,88,88,79,94,65,101,57,80,76,80,66,81,78,72,74,79,87,68,74,68,46,76,58,86,77,78,89,83,86,75,54,68,72,37,73,50,77,44,72,45,66,86,33,48,48,41,88,84,68,61,89,86,85,66,84,75,83,60,98,46,66,79,31,33,47,63,48,64,60,74,51,36,39,39,37,37,28,65,37,77,77,84,130

pLDDT: mean 84.91, std 18.42, range [39.03, 98.0]

Nearest PDB structures (foldseek):
  4aq1-assembly4_C-3  TM=5.489E-01  e=2.401E+00  Geobacillus stearothermophilus
  6zr7-assembly1_AAA  TM=3.984E-01 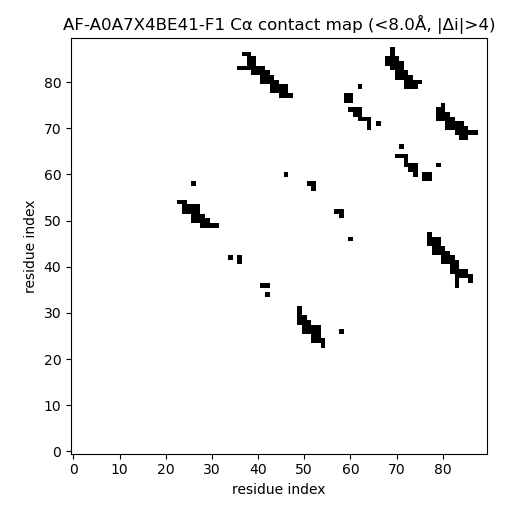 e=2.937E+00  Homo sapiens
  7wtf-assembly1_L  TM=3.246E-01  e=2.401E+00  Homo sapiens